Protein AF-A0A3N4KV72-F1 (afdb_monomer_lite)

Radius of gyration: 17.15 Å; chains: 1; bounding box: 44×31×42 Å

Foldseek 3Di:
DDDDDDDDDPPPVLLPLVVVVVVQLVVLCCVVPVVLVVDDDDPCPVVSVVVCVVCSVVSSVVPDPVVVVVSVVCSVVSVVVCVVVVNDDDDD

Sequence (92 aa):
LNVEVEDHPPYSPDLNAIEHVWIAFKKKLHQQYPKIVDTQGGAHAINLRKEFARVLPLVWETILPGFFERLGESITDSIAAIIAANGFYIKY

pLDDT: mean 87.91, std 9.3, range [60.88, 97.31]

Structure (mmCIF, N/CA/C/O backbone):
data_AF-A0A3N4KV72-F1
#
_entry.id   AF-A0A3N4KV72-F1
#
loop_
_atom_site.group_PDB
_atom_site.id
_atom_site.type_symbol
_atom_site.label_atom_id
_atom_site.label_alt_id
_atom_site.label_comp_id
_atom_site.label_asym_id
_atom_site.label_entity_id
_atom_site.label_seq_id
_atom_site.pdbx_PDB_ins_code
_atom_site.Cartn_x
_atom_site.Cartn_y
_atom_site.Cartn_z
_atom_site.occupancy
_atom_site.B_iso_or_equiv
_atom_site.auth_seq_id
_atom_site.auth_comp_id
_atom_site.auth_asym_id
_atom_site.auth_atom_id
_atom_site.pdbx_PDB_model_num
ATOM 1 N N . LEU A 1 1 ? 22.241 3.897 10.132 1.00 71.31 1 LEU A N 1
ATOM 2 C CA . LEU A 1 1 ? 21.598 3.022 9.129 1.00 71.31 1 LEU A CA 1
ATOM 3 C C . LEU A 1 1 ? 22.218 3.364 7.787 1.00 71.31 1 LEU A C 1
ATOM 5 O O . LEU A 1 1 ? 22.146 4.525 7.413 1.00 71.31 1 LEU A O 1
ATOM 9 N N . ASN A 1 2 ? 22.898 2.411 7.147 1.00 88.06 2 ASN A N 1
ATOM 10 C CA . ASN A 1 2 ? 23.396 2.566 5.780 1.00 88.06 2 ASN A CA 1
ATOM 11 C C . ASN A 1 2 ? 22.397 1.833 4.880 1.00 88.06 2 ASN A C 1
ATOM 13 O O . ASN A 1 2 ? 22.347 0.607 4.922 1.00 88.06 2 ASN A O 1
ATOM 17 N N . VAL A 1 3 ? 21.526 2.581 4.206 1.00 91.44 3 VAL A N 1
ATOM 18 C CA . VAL A 1 3 ? 20.434 2.041 3.386 1.00 91.44 3 VAL A CA 1
ATOM 19 C C . VAL A 1 3 ? 20.588 2.629 1.996 1.00 91.44 3 VAL A C 1
ATOM 21 O O . VAL A 1 3 ? 20.712 3.846 1.858 1.00 91.44 3 VAL A O 1
ATOM 24 N N . GLU A 1 4 ? 20.614 1.762 0.992 1.00 93.44 4 GLU A N 1
ATOM 25 C CA . GLU A 1 4 ? 20.610 2.176 -0.407 1.00 93.44 4 GLU A CA 1
ATOM 26 C C . GLU A 1 4 ? 19.212 2.661 -0.793 1.00 93.44 4 GLU A C 1
ATOM 28 O O . GLU A 1 4 ? 18.203 2.094 -0.371 1.00 93.44 4 GLU A O 1
ATOM 33 N N . VAL A 1 5 ? 19.168 3.746 -1.560 1.00 91.94 5 VAL A N 1
ATOM 34 C CA . VAL A 1 5 ? 17.926 4.347 -2.046 1.00 91.94 5 VAL A CA 1
ATOM 35 C C . VAL A 1 5 ? 17.784 3.982 -3.514 1.00 91.94 5 VAL A C 1
ATOM 37 O O . VAL A 1 5 ? 18.691 4.237 -4.303 1.00 91.94 5 VAL A O 1
ATOM 40 N N . GLU A 1 6 ? 16.654 3.375 -3.857 1.00 88.75 6 GLU A N 1
ATOM 41 C CA . GLU A 1 6 ? 16.299 3.054 -5.236 1.00 88.75 6 GLU A CA 1
ATOM 42 C C . GLU A 1 6 ? 16.000 4.331 -6.035 1.00 88.75 6 GLU A C 1
ATOM 44 O O . GLU A 1 6 ? 15.402 5.278 -5.516 1.00 88.75 6 GLU A O 1
ATOM 49 N N . ASP A 1 7 ? 16.422 4.358 -7.300 1.00 90.50 7 ASP A N 1
ATOM 50 C CA . ASP A 1 7 ? 16.090 5.440 -8.225 1.00 90.50 7 ASP A CA 1
ATOM 51 C C . ASP A 1 7 ? 14.658 5.248 -8.743 1.00 90.50 7 ASP A C 1
ATOM 53 O O . ASP A 1 7 ? 14.386 4.338 -9.526 1.00 90.50 7 ASP A O 1
ATOM 57 N N . HIS A 1 8 ? 13.730 6.084 -8.270 1.00 90.50 8 HIS A N 1
ATOM 58 C CA . HIS A 1 8 ? 12.308 5.983 -8.601 1.00 90.50 8 HIS A CA 1
ATOM 59 C C . HIS A 1 8 ? 11.886 7.119 -9.542 1.00 90.50 8 HIS A C 1
ATOM 61 O O . HIS A 1 8 ? 11.992 8.293 -9.164 1.00 90.50 8 HIS A O 1
ATOM 67 N N . PRO A 1 9 ? 11.355 6.821 -10.742 1.00 91.75 9 PRO A N 1
ATOM 68 C CA . PRO A 1 9 ? 10.982 7.857 -11.693 1.00 91.75 9 PRO A CA 1
ATOM 69 C C . PRO A 1 9 ? 9.799 8.706 -11.190 1.00 91.75 9 PRO A C 1
ATOM 71 O O . PRO A 1 9 ? 8.865 8.200 -10.556 1.00 91.75 9 PRO A O 1
ATOM 74 N N . PRO A 1 10 ? 9.787 10.019 -11.482 1.00 93.25 10 PRO A N 1
ATOM 75 C CA . PRO A 1 10 ? 8.700 10.893 -11.066 1.00 93.25 10 PRO A CA 1
ATOM 76 C C . PRO A 1 10 ? 7.369 10.456 -11.694 1.00 93.25 10 PRO A C 1
ATOM 78 O O . PRO A 1 10 ? 7.328 9.906 -12.792 1.00 93.25 10 PRO A O 1
ATOM 81 N N . TYR A 1 11 ? 6.265 10.722 -10.989 1.00 90.12 11 TYR A N 1
ATOM 82 C CA . TYR A 1 11 ? 4.896 10.427 -11.443 1.00 90.12 11 TYR A CA 1
ATOM 83 C C . TYR A 1 11 ? 4.631 8.961 -11.825 1.00 90.12 11 TYR A C 1
ATOM 85 O O . TYR A 1 11 ? 3.720 8.715 -12.611 1.00 90.12 11 TYR A O 1
ATOM 93 N N . SER A 1 12 ? 5.381 8.012 -11.256 1.00 90.06 12 SER A N 1
ATOM 94 C CA . SER A 1 12 ? 5.257 6.577 -11.555 1.00 90.06 12 SER A CA 1
ATOM 95 C C . SER A 1 12 ? 4.709 5.782 -10.354 1.00 90.06 12 SER A C 1
ATOM 97 O O . SER A 1 12 ? 5.456 5.040 -9.710 1.00 90.06 12 SER A O 1
ATOM 99 N N . PRO A 1 13 ? 3.434 5.982 -9.950 1.00 89.31 13 PRO A N 1
ATOM 100 C CA . PRO A 1 13 ? 2.813 5.215 -8.864 1.00 89.31 13 PRO A CA 1
ATOM 101 C C . PRO A 1 13 ? 2.605 3.737 -9.233 1.00 89.31 13 PRO A C 1
ATOM 103 O O . PRO A 1 13 ? 2.561 2.889 -8.352 1.00 89.31 13 PRO A O 1
ATOM 106 N N . ASP A 1 14 ? 2.524 3.434 -10.525 1.00 85.75 14 ASP A N 1
ATOM 107 C CA . ASP A 1 14 ? 2.465 2.097 -11.122 1.00 85.75 14 ASP A CA 1
ATOM 108 C C . ASP A 1 14 ? 3.735 1.265 -10.890 1.00 85.75 14 ASP A C 1
ATOM 110 O O . ASP A 1 14 ? 3.686 0.037 -10.920 1.00 85.75 14 ASP A O 1
ATOM 114 N N . LEU A 1 15 ? 4.858 1.924 -10.591 1.00 88.75 15 LEU A N 1
ATOM 115 C CA . LEU A 1 15 ? 6.096 1.277 -10.152 1.00 88.75 15 LEU A CA 1
ATOM 116 C C . LEU A 1 15 ? 6.227 1.180 -8.629 1.00 88.75 15 LEU A C 1
ATOM 118 O O . LEU A 1 15 ? 7.172 0.577 -8.131 1.00 88.75 15 LEU A O 1
ATOM 122 N N . ASN A 1 16 ? 5.298 1.759 -7.864 1.00 90.62 16 ASN A N 1
ATOM 123 C CA . ASN A 1 16 ? 5.353 1.726 -6.410 1.00 90.62 16 ASN A CA 1
ATOM 124 C C . ASN A 1 16 ? 4.403 0.662 -5.849 1.00 90.62 16 ASN A C 1
ATOM 126 O O . ASN A 1 16 ? 3.192 0.867 -5.746 1.00 90.62 16 ASN A O 1
ATOM 130 N N . ALA A 1 17 ? 4.970 -0.458 -5.394 1.00 89.56 17 ALA A N 1
ATOM 131 C CA . ALA A 1 17 ? 4.212 -1.582 -4.849 1.00 89.56 17 ALA A CA 1
ATOM 132 C C . ALA A 1 17 ? 3.209 -1.171 -3.753 1.00 89.56 17 ALA A C 1
ATOM 134 O O . ALA A 1 17 ? 2.112 -1.727 -3.677 1.00 89.56 17 ALA A O 1
ATOM 135 N N . ILE A 1 18 ? 3.521 -0.168 -2.922 1.00 91.50 18 ILE A N 1
ATOM 136 C CA . ILE A 1 18 ? 2.623 0.231 -1.829 1.00 91.50 18 ILE A CA 1
ATOM 137 C C . ILE A 1 18 ? 1.258 0.727 -2.331 1.00 91.50 18 ILE A C 1
ATOM 139 O O . ILE A 1 18 ? 0.263 0.582 -1.622 1.00 91.50 18 ILE A O 1
ATOM 143 N N . GLU A 1 19 ? 1.165 1.249 -3.557 1.00 92.50 19 GLU A N 1
ATOM 144 C CA . GLU A 1 19 ? -0.104 1.703 -4.135 1.00 92.50 19 GLU A CA 1
ATOM 145 C C . GLU A 1 19 ? -1.085 0.536 -4.318 1.00 92.50 19 GLU A C 1
ATOM 147 O O . GLU A 1 19 ? -2.265 0.631 -3.958 1.00 92.50 19 GLU A O 1
ATOM 152 N N . HIS A 1 20 ? -0.588 -0.626 -4.753 1.00 90.75 20 HIS A N 1
ATOM 153 C CA . HIS A 1 20 ? -1.383 -1.854 -4.832 1.00 90.75 20 HIS A CA 1
ATOM 154 C C . HIS A 1 20 ? -1.806 -2.350 -3.447 1.00 90.75 20 HIS A C 1
ATOM 156 O O . HIS A 1 20 ? -2.945 -2.797 -3.260 1.00 90.75 20 HIS A O 1
ATOM 162 N N . VAL A 1 21 ? -0.916 -2.230 -2.455 1.00 94.81 21 VAL A N 1
ATOM 163 C CA . VAL A 1 21 ? -1.244 -2.549 -1.061 1.00 94.81 21 VAL A CA 1
ATOM 164 C C . VAL A 1 21 ? -2.379 -1.650 -0.572 1.00 94.81 21 VAL A C 1
ATOM 166 O O . VAL A 1 21 ? -3.347 -2.157 -0.006 1.00 94.81 21 VAL A O 1
ATOM 169 N N . TRP A 1 22 ? -2.334 -0.342 -0.841 1.00 95.06 22 TRP A N 1
ATOM 170 C CA . TRP A 1 22 ? -3.398 0.586 -0.454 1.00 95.06 22 TRP A CA 1
ATOM 171 C C . TRP A 1 22 ? -4.739 0.251 -1.099 1.00 95.06 22 TRP A C 1
ATOM 173 O O . TRP A 1 22 ? -5.775 0.337 -0.433 1.00 95.06 22 TRP A O 1
ATOM 183 N N . ILE A 1 23 ? -4.753 -0.147 -2.372 1.00 93.00 23 ILE A N 1
ATOM 184 C CA . ILE A 1 23 ? -5.974 -0.590 -3.057 1.00 93.00 23 ILE A CA 1
ATOM 185 C C . ILE A 1 23 ? -6.559 -1.825 -2.357 1.00 93.00 23 ILE A C 1
ATOM 187 O O . ILE A 1 23 ? -7.742 -1.833 -1.998 1.00 93.00 23 ILE A O 1
ATOM 191 N N . ALA A 1 24 ? -5.737 -2.849 -2.114 1.00 94.38 24 ALA A N 1
ATOM 192 C CA . ALA A 1 24 ? -6.168 -4.082 -1.457 1.00 94.38 24 ALA A CA 1
ATOM 193 C C . ALA A 1 24 ? -6.644 -3.837 -0.017 1.00 94.38 24 ALA A C 1
ATOM 195 O O . ALA A 1 24 ? -7.680 -4.361 0.405 1.00 94.38 24 ALA A O 1
ATOM 196 N N . PHE A 1 25 ? -5.918 -3.001 0.720 1.00 96.31 25 PHE A N 1
ATOM 197 C CA . PHE A 1 25 ? -6.214 -2.645 2.097 1.00 96.31 25 PHE A CA 1
ATOM 198 C C . PHE A 1 25 ? -7.533 -1.877 2.220 1.00 96.31 25 PHE A C 1
ATOM 200 O O . PHE A 1 25 ? -8.403 -2.281 2.993 1.00 96.31 25 PHE A O 1
ATOM 207 N N . LYS A 1 26 ? -7.750 -0.844 1.392 1.00 93.44 26 LYS A N 1
ATOM 208 C CA . LYS A 1 26 ? -9.027 -0.107 1.342 1.00 93.44 26 LYS A CA 1
ATOM 209 C C . LYS A 1 26 ? -10.190 -1.026 0.979 1.00 93.44 26 LYS A C 1
ATOM 211 O O . LYS A 1 26 ? -11.239 -0.965 1.614 1.00 93.44 26 LYS A O 1
ATOM 216 N N . LYS A 1 27 ? -10.001 -1.930 0.010 1.00 94.44 27 LYS A N 1
ATOM 217 C CA . LYS A 1 27 ? -11.025 -2.916 -0.365 1.00 94.44 27 LYS A CA 1
ATOM 218 C C . LYS A 1 27 ? -11.413 -3.805 0.819 1.00 94.44 27 LYS A C 1
ATOM 220 O O . LYS A 1 27 ? -12.600 -3.964 1.089 1.00 94.44 27 LYS A O 1
ATOM 225 N N . LYS A 1 28 ? -10.435 -4.352 1.547 1.00 95.69 28 LYS A N 1
ATOM 226 C CA . LYS A 1 28 ? -10.686 -5.177 2.741 1.00 95.69 28 LYS A CA 1
ATOM 227 C C . LYS A 1 28 ? -11.351 -4.383 3.860 1.00 95.69 28 LYS A C 1
ATOM 229 O O . LYS A 1 28 ? -12.298 -4.877 4.463 1.00 95.69 28 LYS A O 1
ATOM 234 N N . LEU A 1 29 ? -10.910 -3.149 4.096 1.00 94.88 29 LEU A N 1
ATOM 235 C CA . LEU A 1 29 ? -11.521 -2.254 5.074 1.00 94.88 29 LEU A CA 1
ATOM 236 C C . LEU A 1 29 ? -13.002 -2.016 4.758 1.00 94.88 29 LEU A C 1
ATOM 238 O O . LEU A 1 29 ? -13.841 -2.171 5.640 1.00 94.88 29 LEU A O 1
ATOM 242 N N . HIS A 1 30 ? -13.332 -1.709 3.501 1.00 92.19 30 HIS A N 1
ATOM 243 C CA . HIS A 1 30 ? -14.716 -1.498 3.070 1.00 92.19 30 HIS A CA 1
ATOM 244 C C . HIS A 1 30 ? -15.569 -2.766 3.222 1.00 92.19 30 HIS A C 1
ATOM 246 O O . HIS A 1 30 ? -16.743 -2.681 3.567 1.00 92.19 30 HIS A O 1
ATOM 252 N N . GLN A 1 31 ? -14.985 -3.946 2.991 1.00 93.88 31 GLN A N 1
ATOM 253 C CA . GLN A 1 31 ? -15.675 -5.229 3.145 1.00 93.88 31 GLN A CA 1
ATOM 254 C C . GLN A 1 31 ? -15.932 -5.594 4.614 1.00 93.88 31 GLN A C 1
ATOM 256 O O . GLN A 1 31 ? -17.008 -6.085 4.941 1.00 93.88 31 GLN A O 1
ATOM 261 N N . GLN A 1 32 ? -14.951 -5.380 5.494 1.00 94.12 32 GLN A N 1
ATOM 262 C CA . GLN A 1 32 ? -15.020 -5.798 6.900 1.00 94.12 32 GLN A CA 1
ATOM 263 C C . GLN A 1 32 ? -15.720 -4.766 7.792 1.00 94.12 32 GLN A C 1
ATOM 265 O O . GLN A 1 32 ? -16.387 -5.131 8.757 1.00 94.12 32 GLN A O 1
ATOM 270 N N . TYR A 1 33 ? -15.592 -3.479 7.462 1.00 92.19 33 TYR A N 1
ATOM 271 C CA . TYR A 1 33 ? -16.104 -2.360 8.252 1.00 92.19 33 TYR A CA 1
ATOM 272 C C . TYR A 1 33 ? -16.876 -1.357 7.377 1.00 92.19 33 TYR A C 1
ATOM 274 O O . TYR A 1 33 ? -16.547 -0.174 7.380 1.00 92.19 33 TYR A O 1
ATOM 282 N N . PRO A 1 34 ? -17.934 -1.765 6.649 1.00 88.75 34 PRO A N 1
ATOM 283 C CA . PRO A 1 34 ? -18.618 -0.900 5.677 1.00 88.75 34 PRO A CA 1
ATOM 284 C C . PRO A 1 34 ? -19.099 0.433 6.274 1.00 88.75 34 PRO A C 1
ATOM 286 O O . PRO A 1 34 ? -18.942 1.488 5.670 1.00 88.75 34 PRO A O 1
ATOM 289 N N . LYS A 1 35 ? -19.572 0.414 7.527 1.00 83.00 35 LYS A N 1
ATOM 290 C CA . LYS A 1 35 ? -20.079 1.603 8.234 1.00 83.00 35 LYS A CA 1
ATOM 291 C C . LYS A 1 35 ? -19.016 2.678 8.500 1.00 83.00 35 LYS A C 1
ATOM 293 O O . LYS A 1 35 ? -19.371 3.837 8.695 1.00 83.00 35 LYS A O 1
ATOM 298 N N . ILE A 1 36 ? -17.727 2.318 8.526 1.00 79.88 36 ILE A N 1
ATOM 299 C CA . ILE A 1 36 ? -16.647 3.292 8.752 1.00 79.88 36 ILE A CA 1
ATOM 300 C C . ILE A 1 36 ? -16.437 4.196 7.531 1.00 79.88 36 ILE A C 1
ATOM 302 O O . ILE A 1 36 ? -15.976 5.324 7.670 1.00 79.88 36 ILE A O 1
ATOM 306 N N . VAL A 1 37 ? -16.809 3.705 6.346 1.00 69.62 37 VAL A N 1
ATOM 307 C CA . VAL A 1 37 ? -16.635 4.379 5.053 1.00 69.62 37 VAL A CA 1
ATOM 308 C C . VAL A 1 37 ? -17.744 5.404 4.814 1.00 69.62 37 VAL A C 1
ATOM 310 O O . VAL A 1 37 ? -17.494 6.466 4.254 1.00 69.62 37 VAL A O 1
ATOM 313 N N . ASP A 1 38 ? -18.947 5.117 5.312 1.00 69.50 38 ASP A N 1
ATOM 314 C CA . ASP A 1 38 ? -20.131 5.971 5.160 1.00 69.50 38 ASP A CA 1
ATOM 315 C C . ASP A 1 38 ? -20.172 7.145 6.156 1.00 69.50 38 ASP A C 1
ATOM 317 O O . ASP A 1 38 ? -21.054 8.005 6.098 1.00 69.50 38 ASP A O 1
ATOM 321 N N . THR A 1 39 ? -19.228 7.203 7.100 1.00 64.75 39 THR A N 1
ATOM 322 C CA . THR A 1 39 ? -19.209 8.249 8.126 1.00 64.75 39 THR A CA 1
ATOM 323 C C . THR A 1 39 ? -18.618 9.544 7.557 1.00 64.75 39 THR A C 1
ATOM 325 O O . THR A 1 39 ? -17.404 9.672 7.405 1.00 64.75 39 THR A O 1
ATOM 328 N N . GLN A 1 40 ? -19.464 10.538 7.266 1.00 61.12 40 GLN A N 1
ATOM 329 C CA . GLN A 1 40 ? -19.007 11.869 6.846 1.00 61.12 40 GLN A CA 1
ATOM 330 C C . GLN A 1 40 ? -18.231 12.591 7.967 1.00 61.12 40 GLN A C 1
ATOM 332 O O . GLN A 1 40 ? -18.575 12.516 9.149 1.00 61.12 40 GLN A O 1
ATOM 337 N N . GLY A 1 41 ? -17.169 13.312 7.591 1.00 60.88 41 GLY A N 1
ATOM 338 C CA . GLY A 1 41 ? -16.373 14.130 8.512 1.00 60.88 41 GLY A CA 1
ATOM 339 C C . GLY A 1 41 ? -17.166 15.304 9.109 1.00 60.88 41 GLY A C 1
ATOM 340 O O . GLY A 1 41 ? -18.059 15.850 8.470 1.00 60.88 41 GLY A O 1
ATOM 341 N N . GLY A 1 42 ? -16.843 15.701 10.348 1.00 66.19 42 GLY A N 1
ATOM 342 C CA . GLY A 1 42 ? -17.522 16.784 11.078 1.00 66.19 42 GLY A CA 1
ATOM 343 C C . GLY A 1 42 ? -17.297 16.690 12.592 1.00 66.19 42 GLY A C 1
ATOM 344 O O . GLY A 1 42 ? -16.255 16.204 13.026 1.00 66.19 42 GLY A O 1
ATOM 345 N N . ALA A 1 43 ? -18.281 17.059 13.421 1.00 62.00 43 ALA A N 1
ATOM 346 C CA . ALA A 1 43 ? -18.220 16.898 14.889 1.00 62.00 43 ALA A CA 1
ATOM 347 C C . ALA A 1 43 ? -17.941 15.444 15.353 1.00 62.00 43 ALA A C 1
ATOM 349 O O . ALA A 1 43 ? -17.479 15.212 16.467 1.00 62.00 43 ALA A O 1
ATOM 350 N N . HIS A 1 44 ? -18.153 14.463 14.469 1.00 63.72 44 HIS A N 1
ATOM 351 C CA . HIS A 1 44 ? -17.872 13.041 14.681 1.00 63.72 44 HIS A CA 1
ATOM 352 C C . HIS A 1 44 ? -16.438 12.622 14.293 1.00 63.72 44 HIS A C 1
ATOM 354 O O . HIS A 1 44 ? -16.065 11.465 14.483 1.00 63.72 44 HIS A O 1
ATOM 360 N N . ALA A 1 45 ? -15.601 13.538 13.789 1.00 68.31 45 ALA A N 1
ATOM 361 C CA . ALA A 1 45 ? -14.266 13.228 13.269 1.00 68.31 45 ALA A CA 1
ATOM 362 C C . ALA A 1 45 ? -13.316 12.634 14.325 1.00 68.31 45 ALA A C 1
ATOM 364 O O . ALA A 1 45 ? -12.479 11.799 13.990 1.00 68.31 45 ALA A O 1
ATOM 365 N N . ILE A 1 46 ? -13.450 13.015 15.602 1.00 69.38 46 ILE A N 1
ATOM 366 C CA . ILE A 1 46 ? -12.648 12.431 16.693 1.00 69.38 46 ILE A CA 1
ATOM 367 C C . ILE A 1 46 ? -13.013 10.955 16.901 1.00 69.38 46 ILE A C 1
ATOM 369 O O . ILE A 1 46 ? -12.123 10.119 17.054 1.00 69.38 46 ILE A O 1
ATOM 373 N N . ASN A 1 47 ? -14.305 10.622 16.868 1.00 80.56 47 ASN A N 1
ATOM 374 C CA . ASN A 1 47 ? -14.769 9.241 17.004 1.00 80.56 47 ASN A CA 1
ATOM 375 C C . ASN A 1 47 ? -14.377 8.407 15.782 1.00 80.56 47 ASN A C 1
ATOM 377 O O . ASN A 1 47 ? -13.923 7.278 15.937 1.00 80.56 47 ASN A O 1
ATOM 381 N N . LEU A 1 48 ? -14.441 9.000 14.588 1.00 83.56 48 LEU A N 1
ATOM 382 C CA . LEU A 1 48 ? -14.003 8.354 13.357 1.00 83.56 48 LEU A CA 1
ATOM 383 C C . LEU A 1 48 ? -12.495 8.045 13.374 1.00 83.56 48 LEU A C 1
ATOM 385 O O . LEU A 1 48 ? -12.097 6.933 13.048 1.00 83.56 48 LEU A O 1
ATOM 389 N N . ARG A 1 49 ? -11.646 8.977 13.834 1.00 85.88 49 ARG A N 1
ATOM 390 C CA . ARG A 1 49 ? -10.198 8.732 13.994 1.00 85.88 49 ARG A CA 1
ATOM 391 C C . ARG A 1 49 ? -9.897 7.597 14.971 1.00 85.88 49 ARG A C 1
ATOM 393 O O . ARG A 1 49 ? -9.035 6.772 14.682 1.00 85.88 49 ARG A O 1
ATOM 400 N N . LYS A 1 50 ? -10.593 7.552 16.113 1.00 88.56 50 LYS A N 1
ATOM 401 C CA . LYS A 1 50 ? -10.446 6.465 17.096 1.00 88.56 50 LYS A CA 1
ATOM 402 C C . LYS A 1 50 ? -10.837 5.121 16.495 1.00 88.56 50 LYS A C 1
ATOM 404 O O . LYS A 1 50 ? -10.139 4.135 16.707 1.00 88.56 50 LYS A O 1
ATOM 409 N N . GLU A 1 51 ? -11.915 5.100 15.719 1.00 88.94 51 GLU A N 1
ATOM 410 C CA . GLU A 1 51 ? -12.365 3.880 15.065 1.00 88.94 51 GLU A CA 1
ATOM 411 C C . GLU A 1 51 ? -11.371 3.419 13.993 1.00 88.94 51 GLU A C 1
ATOM 413 O O . GLU A 1 51 ? -10.984 2.255 13.995 1.00 88.94 51 GLU A O 1
ATOM 418 N N . PHE A 1 52 ? -10.850 4.327 13.159 1.00 91.88 52 PHE A N 1
ATOM 419 C CA . PHE A 1 52 ? -9.773 4.006 12.217 1.00 91.88 52 PHE A CA 1
ATOM 420 C C . PHE A 1 52 ? -8.534 3.453 12.930 1.00 91.88 52 PHE A C 1
ATOM 422 O O . PHE A 1 52 ? -8.029 2.402 12.543 1.00 91.88 52 PHE A O 1
ATOM 429 N N . ALA A 1 53 ? -8.074 4.098 14.005 1.00 93.12 53 ALA A N 1
ATOM 430 C CA . ALA A 1 53 ? -6.927 3.619 14.777 1.00 93.12 53 ALA A CA 1
ATOM 431 C C . ALA A 1 53 ? -7.138 2.199 15.334 1.00 93.12 53 ALA A C 1
ATOM 433 O O . ALA A 1 53 ? -6.183 1.434 15.448 1.00 93.12 53 ALA A O 1
ATOM 434 N N . ARG A 1 54 ? -8.387 1.833 15.643 1.00 93.94 54 ARG A N 1
ATOM 435 C CA . ARG A 1 54 ? -8.758 0.500 16.122 1.00 93.94 54 ARG A CA 1
ATOM 436 C C . ARG A 1 54 ? -8.815 -0.540 15.000 1.00 93.94 54 ARG A C 1
ATOM 438 O O . ARG A 1 54 ? -8.373 -1.665 15.210 1.00 93.94 54 ARG A O 1
ATOM 445 N N . VAL A 1 55 ? -9.389 -0.205 13.841 1.00 94.88 55 VAL A N 1
ATOM 446 C CA . VAL A 1 55 ? -9.674 -1.198 12.786 1.00 94.88 55 VAL A CA 1
ATOM 447 C C . VAL A 1 55 ? -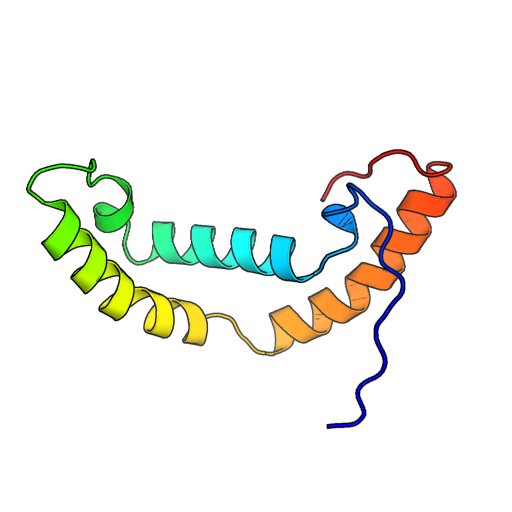8.557 -1.356 11.7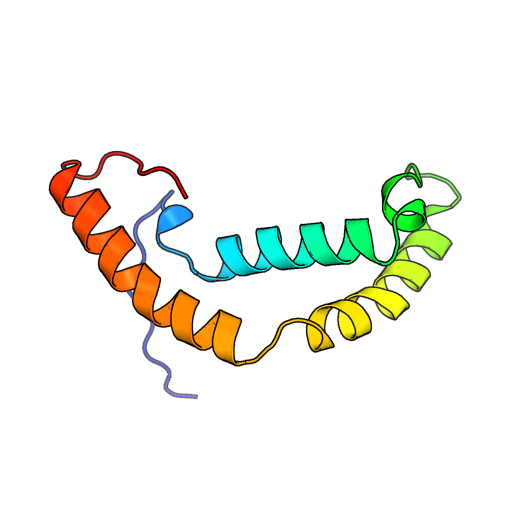63 1.00 94.88 55 VAL A C 1
ATOM 449 O O . VAL A 1 55 ? -8.378 -2.455 11.250 1.00 94.88 55 VAL A O 1
ATOM 452 N N . LEU A 1 56 ? -7.793 -0.301 11.460 1.00 95.56 56 LEU A N 1
ATOM 453 C CA . LEU A 1 56 ? -6.758 -0.354 10.422 1.00 95.56 56 LEU A CA 1
ATOM 454 C C . LEU A 1 56 ? -5.701 -1.441 10.698 1.00 95.56 56 LEU A C 1
ATOM 456 O O . LEU A 1 56 ? -5.429 -2.208 9.773 1.00 95.56 56 LEU A O 1
ATOM 460 N N . PRO A 1 57 ? -5.171 -1.605 11.930 1.00 97.31 57 PRO A N 1
ATOM 461 C CA . PRO A 1 57 ? -4.255 -2.706 12.229 1.00 97.31 57 PRO A CA 1
ATOM 462 C C . PRO A 1 57 ? -4.913 -4.076 12.034 1.00 97.31 57 PRO A C 1
ATOM 464 O O . PRO A 1 57 ? -4.324 -4.960 11.430 1.00 97.31 57 PRO A O 1
ATOM 467 N N . LEU A 1 58 ? -6.169 -4.243 12.465 1.00 96.88 58 LEU A N 1
ATOM 468 C CA . LEU A 1 58 ? -6.889 -5.514 12.322 1.00 96.88 58 LEU A CA 1
ATOM 469 C C . LEU A 1 58 ? -7.073 -5.896 10.854 1.00 96.88 58 LEU A C 1
ATOM 471 O O . LEU A 1 58 ? -6.854 -7.043 10.487 1.00 96.88 58 LEU A O 1
ATOM 475 N N . VAL A 1 59 ? -7.441 -4.936 10.002 1.00 96.94 59 VAL A N 1
ATOM 476 C CA . VAL A 1 59 ? -7.571 -5.171 8.559 1.00 96.94 59 VAL A CA 1
ATOM 477 C C . VAL A 1 59 ? -6.212 -5.501 7.942 1.00 96.94 59 VAL A C 1
ATOM 479 O O . VAL A 1 59 ? -6.147 -6.363 7.063 1.00 96.94 59 VAL A O 1
ATOM 482 N N . TRP A 1 60 ? -5.139 -4.848 8.397 1.00 97.12 60 TRP A N 1
ATOM 483 C CA . TRP A 1 60 ? -3.787 -5.041 7.875 1.00 97.12 60 TRP A CA 1
ATOM 484 C C . TRP A 1 60 ? -3.323 -6.481 8.088 1.00 97.12 60 TRP A C 1
ATOM 486 O O . TRP A 1 60 ? -2.915 -7.136 7.133 1.00 97.12 60 TRP A O 1
ATOM 496 N N . GLU A 1 61 ? -3.542 -7.018 9.290 1.00 96.88 61 GLU A N 1
ATOM 497 C CA . GLU A 1 61 ? -3.241 -8.414 9.639 1.00 96.88 61 GLU A CA 1
ATOM 498 C C . GLU A 1 61 ? -4.032 -9.443 8.804 1.00 96.88 61 GLU A C 1
ATOM 500 O O . GLU A 1 61 ? -3.674 -10.617 8.743 1.00 96.88 61 GLU A O 1
ATOM 505 N N . THR A 1 62 ? -5.104 -9.035 8.110 1.00 96.44 62 THR A N 1
ATOM 506 C CA . THR A 1 62 ? -5.842 -9.931 7.198 1.00 96.44 62 THR A CA 1
ATOM 507 C C . THR A 1 62 ? -5.247 -10.000 5.790 1.00 96.44 62 THR A C 1
ATOM 509 O O . THR A 1 62 ? -5.777 -10.723 4.933 1.00 96.44 62 THR A O 1
ATOM 512 N N . ILE A 1 63 ? -4.208 -9.217 5.488 1.00 95.19 63 ILE A N 1
ATOM 513 C CA . ILE A 1 63 ? -3.467 -9.306 4.228 1.00 95.19 63 ILE A CA 1
ATOM 514 C C . ILE A 1 63 ? -2.401 -10.390 4.397 1.00 95.19 63 ILE A C 1
ATOM 516 O O . ILE A 1 63 ? -1.440 -10.230 5.137 1.00 95.19 63 ILE A O 1
ATOM 520 N N . LEU A 1 64 ? -2.595 -11.521 3.714 1.00 93.38 64 LEU A N 1
ATOM 521 C CA . LEU A 1 64 ? -1.707 -12.676 3.841 1.00 93.38 64 LEU A CA 1
ATOM 522 C C . LEU A 1 64 ? -0.302 -12.369 3.291 1.00 93.38 64 LEU A C 1
ATOM 524 O O . LEU A 1 64 ? -0.218 -11.720 2.249 1.00 93.38 64 LEU A O 1
ATOM 528 N N . PRO A 1 65 ? 0.777 -12.925 3.878 1.00 92.88 65 PRO A N 1
ATOM 529 C CA . PRO A 1 65 ? 2.149 -12.752 3.386 1.00 92.88 65 PRO 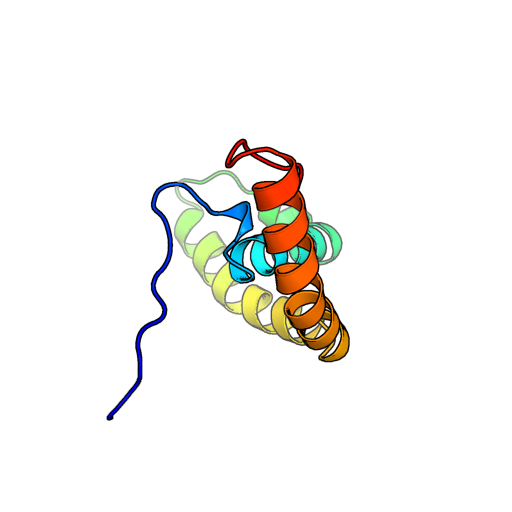A CA 1
ATOM 530 C C . PRO A 1 65 ? 2.312 -13.012 1.883 1.00 92.88 65 PRO A C 1
ATOM 532 O O . PRO A 1 65 ? 2.894 -12.198 1.173 1.00 92.88 65 PRO A O 1
ATOM 535 N N . GLY A 1 66 ? 1.668 -14.063 1.362 1.00 95.12 6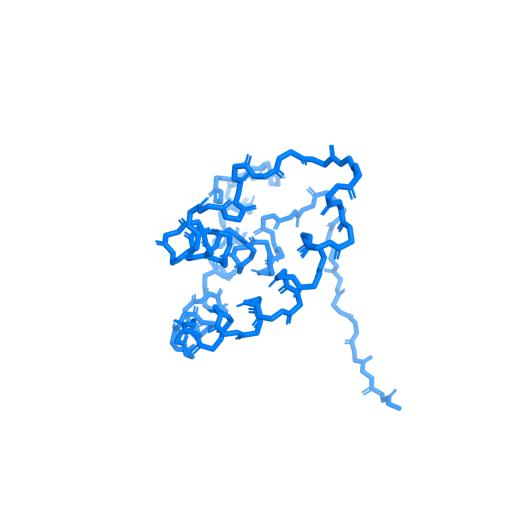6 GLY A N 1
ATOM 536 C CA . GLY A 1 66 ? 1.727 -14.394 -0.065 1.00 95.12 66 GLY A CA 1
ATOM 537 C C . GLY A 1 66 ? 1.138 -13.331 -1.003 1.00 95.12 66 GLY A C 1
ATOM 538 O O . GLY A 1 66 ? 1.384 -13.375 -2.203 1.00 95.12 66 GLY A O 1
ATOM 539 N N . PHE A 1 67 ? 0.346 -12.373 -0.505 1.00 94.69 67 PHE A N 1
ATOM 540 C CA . PHE A 1 67 ? -0.032 -11.196 -1.293 1.00 94.69 67 PHE A CA 1
ATOM 541 C C . PHE A 1 67 ? 1.182 -10.304 -1.577 1.00 94.69 67 PHE A C 1
ATOM 543 O O . PHE A 1 67 ? 1.353 -9.881 -2.715 1.00 94.69 67 PHE A O 1
ATOM 550 N N . PHE A 1 68 ? 2.021 -10.054 -0.570 1.00 93.88 68 PHE A N 1
ATOM 551 C CA . PHE A 1 68 ? 3.209 -9.213 -0.702 1.00 93.88 68 PHE A CA 1
ATOM 552 C C . PHE A 1 68 ? 4.293 -9.883 -1.551 1.00 93.88 68 PHE A C 1
ATOM 554 O O . PHE A 1 68 ? 4.927 -9.207 -2.353 1.00 93.88 68 PHE A O 1
ATOM 561 N N . GLU A 1 69 ? 4.453 -11.204 -1.435 1.00 92.94 69 GLU A N 1
ATOM 562 C CA . GLU A 1 69 ? 5.385 -11.982 -2.267 1.00 92.94 69 GLU A CA 1
ATOM 563 C C . GLU A 1 69 ? 5.044 -11.842 -3.758 1.00 92.94 69 GLU A C 1
ATOM 565 O O . GLU A 1 69 ? 5.868 -11.377 -4.542 1.00 92.94 69 GLU A O 1
ATOM 570 N N . ARG A 1 70 ? 3.787 -12.120 -4.13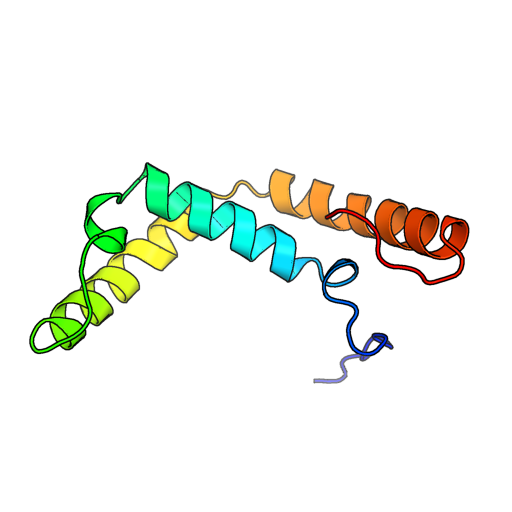4 1.00 93.00 70 ARG A N 1
ATOM 571 C CA . ARG A 1 70 ? 3.314 -11.958 -5.521 1.00 93.00 70 ARG A CA 1
ATOM 572 C C . ARG A 1 70 ? 3.389 -10.517 -6.012 1.00 93.00 70 ARG A C 1
ATOM 574 O O . ARG A 1 70 ? 3.590 -10.274 -7.196 1.00 93.00 70 ARG A O 1
ATOM 581 N N . LEU A 1 71 ? 3.186 -9.554 -5.115 1.00 91.62 71 LEU A N 1
ATOM 582 C CA . LEU A 1 71 ? 3.290 -8.145 -5.465 1.00 91.62 71 LEU A CA 1
ATOM 583 C C . LEU A 1 71 ? 4.734 -7.771 -5.821 1.00 91.62 71 LEU A C 1
ATOM 585 O O . LEU A 1 71 ? 4.944 -7.093 -6.823 1.00 91.62 71 LEU A O 1
ATOM 589 N N . GLY A 1 72 ? 5.714 -8.261 -5.055 1.00 87.81 72 GLY A N 1
ATOM 590 C CA . GLY A 1 72 ? 7.134 -8.092 -5.370 1.00 87.81 72 GLY A CA 1
ATOM 591 C C . GLY A 1 72 ? 7.499 -8.669 -6.738 1.00 87.81 72 GLY A C 1
ATOM 592 O O . GLY A 1 72 ? 8.183 -8.010 -7.515 1.00 87.81 72 GLY A O 1
ATOM 593 N N . GLU A 1 73 ? 6.974 -9.850 -7.074 1.00 87.19 73 GLU A N 1
ATOM 594 C CA . GLU A 1 73 ? 7.151 -10.457 -8.402 1.00 87.19 73 GLU A CA 1
ATOM 595 C C . GLU A 1 73 ? 6.542 -9.579 -9.512 1.00 87.19 73 GLU A C 1
ATOM 597 O O . GLU A 1 73 ? 7.198 -9.303 -10.518 1.00 87.19 73 GLU A O 1
ATOM 602 N N . SER A 1 74 ? 5.329 -9.057 -9.298 1.00 87.69 74 SER A N 1
ATOM 603 C CA . SER A 1 74 ? 4.601 -8.280 -10.313 1.00 87.69 74 SER A CA 1
ATOM 604 C C . SER A 1 74 ? 5.243 -6.940 -10.688 1.00 87.69 74 SER A C 1
ATOM 606 O O . SER A 1 74 ? 4.991 -6.438 -11.779 1.00 87.69 74 SER A O 1
ATOM 608 N N . ILE A 1 75 ? 6.104 -6.362 -9.840 1.00 86.94 75 ILE A N 1
ATOM 609 C CA . ILE A 1 75 ? 6.815 -5.114 -10.175 1.00 86.94 75 ILE A CA 1
ATOM 610 C C . ILE A 1 75 ? 7.734 -5.311 -11.382 1.00 86.94 75 ILE A C 1
ATOM 612 O O . ILE A 1 75 ? 7.846 -4.421 -12.224 1.00 86.94 75 ILE A O 1
ATOM 616 N N . THR A 1 76 ? 8.340 -6.493 -11.518 1.00 87.56 76 THR A N 1
ATOM 617 C CA . THR A 1 76 ? 9.186 -6.801 -12.680 1.00 87.56 76 THR A CA 1
ATOM 618 C C . THR A 1 76 ? 8.355 -6.829 -13.965 1.00 87.56 76 THR A C 1
ATOM 620 O O . THR A 1 76 ? 8.776 -6.286 -14.989 1.00 87.56 76 THR A O 1
ATOM 623 N N . ASP A 1 77 ? 7.141 -7.377 -13.896 1.00 89.00 77 ASP A N 1
ATOM 624 C CA . ASP A 1 77 ? 6.193 -7.372 -15.012 1.00 89.00 77 ASP A CA 1
ATOM 625 C C . ASP A 1 77 ? 5.722 -5.947 -15.350 1.00 89.00 77 ASP A C 1
ATOM 627 O O . ASP A 1 77 ? 5.642 -5.590 -16.527 1.00 89.00 77 ASP A O 1
ATOM 631 N N . SER A 1 78 ? 5.474 -5.102 -14.339 1.00 89.56 78 SER A N 1
ATOM 632 C CA . SER A 1 78 ? 5.130 -3.685 -14.530 1.00 89.56 78 SER A CA 1
ATOM 633 C C . SER A 1 78 ? 6.243 -2.917 -15.242 1.00 89.56 78 SER A C 1
ATOM 635 O O . SER A 1 78 ? 5.975 -2.196 -16.203 1.00 89.56 78 SER A O 1
ATOM 637 N N . ILE A 1 79 ? 7.504 -3.114 -14.842 1.00 90.81 79 ILE A N 1
ATOM 638 C CA . ILE A 1 79 ? 8.661 -2.504 -15.513 1.00 90.81 79 ILE A CA 1
ATOM 639 C C . ILE A 1 79 ? 8.713 -2.940 -16.981 1.00 90.81 79 ILE A C 1
ATOM 641 O O . ILE A 1 79 ? 8.836 -2.099 -17.874 1.00 90.81 79 ILE A O 1
ATOM 645 N N . ALA A 1 80 ? 8.573 -4.241 -17.252 1.00 91.50 80 ALA A N 1
ATOM 646 C CA . ALA A 1 80 ? 8.570 -4.760 -18.616 1.00 91.50 80 ALA A CA 1
ATOM 647 C C . ALA A 1 80 ? 7.427 -4.163 -19.457 1.00 91.50 80 ALA A C 1
ATOM 649 O O . ALA A 1 80 ? 7.634 -3.803 -20.618 1.00 91.50 80 ALA A O 1
ATOM 650 N N . ALA A 1 81 ? 6.240 -4.004 -18.869 1.00 91.38 81 ALA A N 1
ATOM 651 C CA . ALA A 1 81 ? 5.088 -3.403 -19.529 1.00 91.38 81 ALA A CA 1
ATOM 652 C C . ALA A 1 81 ? 5.299 -1.910 -19.836 1.00 91.38 81 ALA A C 1
ATOM 654 O O . ALA A 1 81 ? 4.956 -1.470 -20.932 1.00 91.38 81 ALA A O 1
ATOM 655 N N . ILE A 1 82 ? 5.913 -1.143 -18.929 1.00 92.06 82 ILE A N 1
ATOM 656 C CA . ILE A 1 82 ? 6.250 0.274 -19.155 1.00 92.06 82 ILE A CA 1
ATOM 657 C C . ILE A 1 82 ? 7.303 0.414 -20.257 1.00 92.06 82 ILE A C 1
ATOM 659 O O . ILE A 1 82 ? 7.168 1.270 -21.132 1.00 92.06 82 ILE A O 1
ATOM 663 N N . ILE A 1 83 ? 8.324 -0.451 -20.270 1.00 92.75 83 ILE A N 1
ATOM 664 C CA . ILE A 1 83 ? 9.324 -0.487 -21.349 1.00 92.75 83 ILE A CA 1
ATOM 665 C C . ILE A 1 83 ? 8.642 -0.777 -22.690 1.00 92.75 83 ILE A C 1
ATOM 667 O O . ILE A 1 83 ? 8.869 -0.059 -23.663 1.00 92.75 83 ILE A O 1
ATOM 671 N N . ALA A 1 84 ? 7.761 -1.781 -22.744 1.00 94.06 84 ALA A N 1
ATOM 672 C CA . ALA A 1 84 ? 6.995 -2.106 -23.948 1.00 94.06 84 ALA A CA 1
ATOM 673 C C . ALA A 1 84 ? 6.059 -0.962 -24.378 1.00 94.06 84 ALA A C 1
ATOM 675 O O . ALA A 1 84 ? 5.829 -0.752 -25.570 1.00 94.06 84 ALA A O 1
ATOM 676 N N . ALA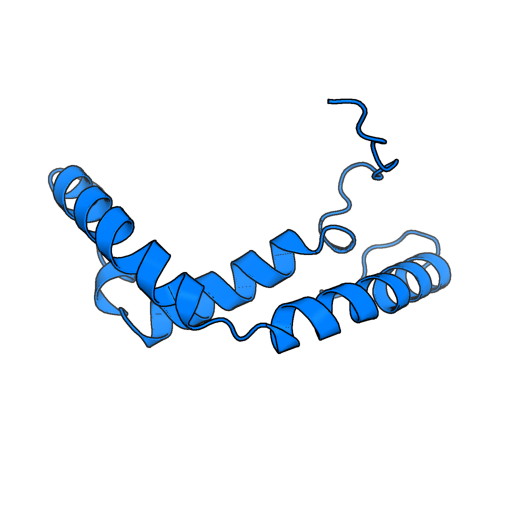 A 1 85 ? 5.560 -0.189 -23.414 1.00 93.19 85 ALA A N 1
ATOM 677 C CA . ALA A 1 85 ? 4.775 1.014 -23.637 1.00 93.19 85 ALA A CA 1
ATOM 678 C C . ALA A 1 85 ? 5.635 2.254 -23.942 1.00 93.19 85 ALA A C 1
ATOM 680 O O . ALA A 1 85 ? 5.086 3.344 -23.994 1.00 93.19 85 ALA A O 1
ATOM 681 N N . ASN A 1 86 ? 6.952 2.139 -24.157 1.00 92.88 86 ASN A N 1
ATOM 682 C CA . ASN A 1 86 ? 7.863 3.273 -24.379 1.00 92.88 86 ASN A CA 1
ATOM 683 C C . ASN A 1 86 ? 7.777 4.360 -23.287 1.00 92.88 86 ASN A C 1
ATOM 685 O O . ASN A 1 86 ? 7.841 5.554 -23.582 1.00 92.88 86 ASN A O 1
ATOM 689 N N . GLY A 1 87 ? 7.600 3.953 -22.028 1.00 87.62 87 GLY A N 1
ATOM 690 C CA . GLY A 1 87 ? 7.492 4.863 -20.886 1.00 87.62 87 GLY A CA 1
ATOM 691 C C . GLY A 1 87 ? 6.101 5.468 -20.671 1.00 87.62 87 GLY A C 1
ATOM 692 O O . GLY A 1 87 ? 5.943 6.292 -19.773 1.00 87.62 87 GLY A O 1
ATOM 693 N N . PHE A 1 88 ? 5.091 5.094 -21.465 1.00 89.31 88 PHE A N 1
ATOM 694 C CA . PHE A 1 88 ? 3.704 5.485 -21.202 1.00 89.31 88 PHE A CA 1
ATOM 695 C C . PHE A 1 88 ? 3.085 4.670 -20.057 1.00 89.31 88 PHE A C 1
ATOM 697 O O . PHE A 1 88 ? 3.482 3.537 -19.789 1.00 89.31 88 PHE A O 1
ATOM 704 N N . TYR A 1 89 ? 2.069 5.256 -19.417 1.00 84.88 89 TYR A N 1
ATOM 705 C CA . TYR A 1 89 ? 1.338 4.643 -18.309 1.00 84.88 89 TYR A CA 1
ATOM 706 C C . TYR A 1 89 ? 0.747 3.282 -18.668 1.00 84.88 89 TYR A C 1
ATOM 708 O O . TYR A 1 89 ? 0.088 3.122 -19.702 1.00 84.88 89 TYR A O 1
ATOM 716 N N . ILE A 1 90 ? 0.900 2.335 -17.746 1.00 84.12 90 ILE A N 1
ATOM 717 C CA . ILE A 1 90 ? 0.233 1.038 -17.796 1.00 84.12 90 ILE A CA 1
ATOM 718 C C . ILE A 1 90 ? -0.985 1.023 -16.871 1.00 84.12 90 ILE A C 1
ATOM 720 O O . ILE A 1 90 ? -1.143 1.851 -15.973 1.00 84.12 90 ILE A O 1
ATOM 724 N N . LYS A 1 91 ? -1.880 0.063 -17.096 1.00 76.56 91 LYS A N 1
ATOM 725 C CA . LYS A 1 91 ? -3.001 -0.168 -16.190 1.00 76.56 91 LYS A CA 1
ATOM 726 C C . LYS A 1 91 ? -2.507 -0.965 -14.980 1.00 76.56 91 LYS A C 1
ATOM 728 O O . LYS A 1 91 ? -2.053 -2.091 -15.166 1.00 76.56 91 LYS A O 1
ATOM 733 N N . TYR A 1 92 ? -2.663 -0.395 -13.787 1.00 68.56 92 TYR A N 1
ATOM 734 C CA . TYR A 1 92 ? -2.374 -1.026 -12.497 1.00 68.56 92 TYR A CA 1
ATOM 735 C C . TYR A 1 92 ? -3.649 -1.283 -11.677 1.00 68.56 92 TYR A C 1
ATOM 737 O O . TYR A 1 92 ? -4.682 -0.614 -11.938 1.00 68.56 92 TYR A O 1
#

InterPro domains:
  IPR036397 Ribonuclease H superfamily [G3DSA:3.30.420.10] (1-92)

Organism: NCBI:txid1392247

Secondary structure (DSSP, 8-state):
---------TT-GGG-HHHHHHHHHHHHHHHH-HHHHS--SSTTHHHHHHHHHHHHHHHHTTS-HHHHHHHHHHHHHHHHHHHHTTTPPPP-